Protein AF-A0A0J7KGE1-F1 (afdb_monomer)

Secondary structure (DSSP, 8-state):
--TT---EEE--TTHHHHHHHHHHHHS-GGG------TTTHHHHH-SS-HHHHHHHHS----EEE-

Mean predicted aligned error: 7.88 Å

pLDDT: mean 78.15, std 12.37, range [49.47, 91.0]

Sequence (66 aa):
MALNEVACFELATAYPFVSKTLREAVKPQSEKRNHHCYGVTLQNKGIGYTDLNELIKHPQDLEFTI

Organism: Lasius niger (NCBI:txid67767)

Radius of gyration: 14.43 Å; Cα contacts (8 Å, |Δi|>4): 46; chains: 1; bounding box: 34×30×30 Å

Solvent-accessible surface area (backbone atoms only — not comparable to full-atom values): 4344 Å² total; per-residue (Å²): 128,60,93,92,47,78,51,82,47,75,65,59,96,59,43,53,62,53,52,51,51,55,60,52,66,73,42,58,80,91,70,46,78,85,70,90,54,82,77,68,42,51,84,81,68,39,86,79,44,71,71,45,37,49,43,69,76,52,74,70,87,43,83,43,82,85

InterPro domains:
  IPR046357 Peptidyl-prolyl cis-trans isomerase domain superfamily [G3DSA:3.10.50.40] (1-66)
  IPR056277 AIP/AIPL, N-terminal FKBP-type PPIase domain [PF23322] (1-66)

Foldseek 3Di:
DPVPDKDKDKDDLCVLVVVLVVVLVPDDPVPRDPPPPVPPCCVPPRPPDPVSRVCNVPPDIDIDID

Structure (mmCIF, N/CA/C/O backbone):
data_AF-A0A0J7KGE1-F1
#
_entry.id   AF-A0A0J7KGE1-F1
#
loop_
_atom_site.group_PDB
_atom_site.id
_atom_site.type_symbol
_atom_site.label_atom_id
_atom_site.label_alt_id
_atom_site.label_comp_id
_atom_site.label_asym_id
_atom_site.label_entity_id
_atom_site.label_seq_id
_atom_site.pdbx_PDB_ins_code
_atom_site.Cartn_x
_atom_site.Cartn_y
_atom_site.Cartn_z
_atom_site.occupancy
_atom_site.B_iso_or_equiv
_atom_site.auth_seq_id
_atom_site.auth_comp_id
_atom_site.auth_asym_id
_atom_site.auth_atom_id
_atom_site.pdbx_PDB_model_num
ATOM 1 N N . MET A 1 1 ? -7.461 -16.596 -5.999 1.00 73.31 1 MET A N 1
ATOM 2 C CA . MET A 1 1 ? -6.928 -16.006 -7.237 1.00 73.31 1 MET A CA 1
ATOM 3 C C . MET A 1 1 ? -6.616 -17.096 -8.245 1.00 73.31 1 MET A C 1
ATOM 5 O O . MET A 1 1 ? -5.475 -17.511 -8.424 1.00 73.31 1 MET A O 1
ATOM 9 N N . ALA A 1 2 ? -7.677 -17.599 -8.865 1.00 86.06 2 ALA A N 1
ATOM 10 C CA . ALA A 1 2 ? -7.628 -18.280 -10.142 1.00 86.06 2 ALA A CA 1
ATOM 11 C C . ALA A 1 2 ? -7.141 -17.312 -11.234 1.00 86.06 2 ALA A C 1
ATOM 13 O O . ALA A 1 2 ? -7.127 -16.092 -11.056 1.00 86.06 2 ALA A O 1
ATOM 14 N N . LEU A 1 3 ? -6.737 -17.861 -12.379 1.00 84.88 3 LEU A N 1
ATOM 15 C CA . LEU A 1 3 ? -6.360 -17.056 -13.537 1.00 84.88 3 LEU A CA 1
ATOM 16 C C . LEU A 1 3 ? -7.543 -16.151 -13.937 1.00 84.88 3 LEU A C 1
ATOM 18 O O . LEU A 1 3 ? -8.637 -16.659 -14.179 1.00 84.88 3 LEU A O 1
ATOM 22 N N . ASN A 1 4 ? -7.306 -14.839 -14.030 1.00 83.69 4 ASN A N 1
ATOM 23 C CA . ASN A 1 4 ? -8.304 -13.801 -14.342 1.00 83.69 4 ASN A CA 1
ATOM 24 C C . ASN A 1 4 ? -9.382 -13.563 -13.261 1.00 83.69 4 ASN A C 1
ATOM 26 O O . ASN A 1 4 ? -10.438 -13.008 -13.561 1.00 83.69 4 ASN A O 1
ATOM 30 N N . GLU A 1 5 ? -9.143 -13.983 -12.018 1.00 81.69 5 GLU A N 1
ATOM 31 C CA . GLU A 1 5 ? -9.984 -13.612 -10.873 1.00 81.69 5 GLU A CA 1
ATOM 32 C C . GLU A 1 5 ? -9.696 -12.161 -10.464 1.00 81.69 5 GLU A C 1
ATOM 34 O O . GLU A 1 5 ? -8.537 -11.828 -10.251 1.00 81.69 5 GLU A O 1
ATOM 39 N N . VAL A 1 6 ? -10.742 -11.335 -10.335 1.00 82.31 6 VAL A N 1
ATOM 40 C CA . VAL A 1 6 ? -10.665 -9.991 -9.740 1.00 82.31 6 VAL A CA 1
ATOM 41 C C . VAL A 1 6 ? -11.264 -10.060 -8.343 1.00 82.31 6 VAL A C 1
ATOM 43 O O . VAL A 1 6 ? -12.416 -10.472 -8.189 1.00 82.31 6 VAL A O 1
ATOM 46 N N . ALA A 1 7 ? -10.500 -9.657 -7.332 1.00 77.81 7 ALA A N 1
ATOM 47 C CA . ALA A 1 7 ? -10.946 -9.667 -5.940 1.00 77.81 7 ALA A CA 1
ATOM 48 C C . ALA A 1 7 ? -10.726 -8.305 -5.264 1.00 77.81 7 ALA A C 1
ATOM 50 O O . ALA A 1 7 ? -9.750 -7.615 -5.554 1.00 77.81 7 ALA A O 1
ATOM 51 N N . CYS A 1 8 ? -11.652 -7.941 -4.369 1.00 73.69 8 CYS A N 1
ATOM 52 C CA . CYS A 1 8 ? -11.600 -6.743 -3.533 1.00 73.69 8 CYS A CA 1
ATOM 53 C C . CYS A 1 8 ? -11.227 -7.153 -2.103 1.00 73.69 8 CYS A C 1
ATOM 55 O O . CYS A 1 8 ? -11.875 -8.025 -1.517 1.00 73.69 8 CYS A O 1
ATOM 57 N N . PHE A 1 9 ? -10.168 -6.556 -1.559 1.00 76.00 9 PHE A N 1
ATOM 58 C CA . PHE A 1 9 ? -9.698 -6.821 -0.200 1.00 76.00 9 PHE A CA 1
ATOM 59 C C . PHE A 1 9 ? -9.676 -5.529 0.606 1.00 76.00 9 PHE A C 1
ATOM 61 O O . PHE A 1 9 ? -9.134 -4.534 0.128 1.00 76.00 9 PHE A O 1
ATOM 68 N N . GLU A 1 10 ? -10.202 -5.582 1.831 1.00 66.50 10 GLU A N 1
ATOM 69 C CA . GLU A 1 10 ? -10.207 -4.467 2.775 1.00 66.50 10 GLU A CA 1
ATOM 70 C C . GLU A 1 10 ? -9.231 -4.723 3.933 1.00 66.50 10 GLU A C 1
ATOM 72 O O . GLU A 1 10 ? -9.193 -5.805 4.520 1.00 66.50 10 GLU A O 1
ATOM 77 N N . LEU A 1 11 ? -8.472 -3.679 4.271 1.00 64.38 11 LEU A N 1
ATOM 78 C CA . LEU A 1 11 ? -7.620 -3.540 5.456 1.00 64.38 11 LEU A CA 1
ATOM 79 C C . LEU A 1 11 ? -6.298 -4.338 5.469 1.00 64.38 11 LEU A C 1
ATOM 81 O O . LEU A 1 11 ? -6.234 -5.543 5.702 1.00 64.38 11 LEU A O 1
ATOM 85 N N . ALA A 1 12 ? -5.184 -3.608 5.384 1.00 70.06 12 ALA A N 1
ATOM 86 C CA . ALA A 1 12 ? -3.870 -4.125 5.754 1.00 70.06 12 ALA A CA 1
ATOM 87 C C . ALA A 1 12 ? -3.103 -3.071 6.561 1.00 70.06 12 ALA A C 1
ATOM 89 O O . ALA A 1 12 ? -2.501 -2.154 6.008 1.00 70.06 12 ALA A O 1
ATOM 90 N N . THR A 1 13 ? -3.050 -3.240 7.884 1.00 78.62 13 THR A N 1
ATOM 91 C CA . THR A 1 13 ? -2.187 -2.441 8.781 1.00 78.62 13 THR A CA 1
ATOM 92 C C . THR A 1 13 ? -0.707 -2.519 8.386 1.00 78.62 13 THR A C 1
ATOM 94 O O . THR A 1 13 ? 0.075 -1.610 8.655 1.00 78.62 13 THR A O 1
ATOM 97 N N . ALA A 1 14 ? -0.324 -3.589 7.684 1.00 84.75 14 ALA A N 1
ATOM 98 C CA . ALA A 1 14 ? 1.005 -3.789 7.125 1.00 84.75 14 ALA A CA 1
ATOM 99 C C . ALA A 1 14 ? 1.251 -3.053 5.790 1.00 84.75 14 ALA A C 1
ATOM 101 O O . ALA A 1 14 ? 2.406 -2.950 5.365 1.00 84.75 14 ALA A O 1
ATOM 102 N N . TYR A 1 15 ? 0.213 -2.532 5.119 1.00 90.56 15 TYR A N 1
ATOM 103 C CA . TYR A 1 15 ? 0.324 -1.974 3.766 1.00 90.56 15 TYR A CA 1
ATOM 104 C C . TYR A 1 15 ? 1.383 -0.871 3.622 1.00 90.56 15 TYR A C 1
ATOM 106 O O . TYR A 1 15 ? 2.171 -0.957 2.676 1.00 90.56 15 TYR A O 1
ATOM 114 N N . PRO A 1 16 ? 1.511 0.112 4.539 1.00 89.38 16 PRO A N 1
ATOM 115 C CA . PRO A 1 16 ? 2.561 1.127 4.433 1.00 89.38 16 PRO A CA 1
ATOM 116 C C . PRO A 1 16 ? 3.973 0.529 4.325 1.00 89.38 16 PRO A C 1
ATOM 118 O O . PRO A 1 16 ? 4.810 0.990 3.550 1.00 89.38 16 PRO A O 1
ATOM 121 N N . PHE A 1 17 ? 4.243 -0.550 5.059 1.00 87.31 17 PHE A N 1
ATOM 122 C CA . PHE A 1 17 ? 5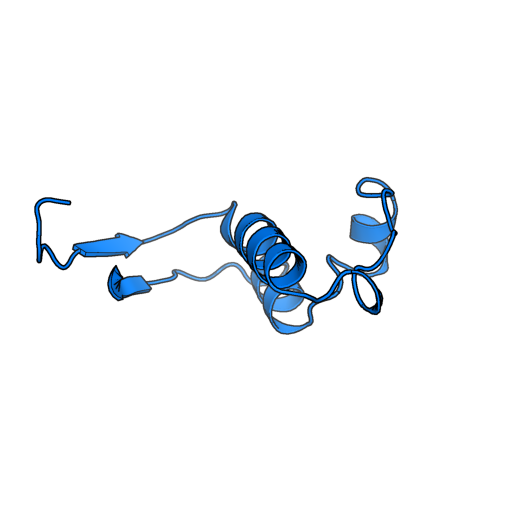.553 -1.199 5.075 1.00 87.31 17 PHE A CA 1
ATOM 123 C C . PHE A 1 17 ? 5.789 -2.054 3.823 1.00 87.31 17 PHE A C 1
ATOM 125 O O . PHE A 1 17 ? 6.883 -2.031 3.247 1.00 87.31 17 PHE A O 1
ATOM 132 N N . VAL A 1 18 ? 4.754 -2.759 3.358 1.00 89.06 18 VAL A N 1
ATOM 133 C CA . VAL A 1 18 ? 4.803 -3.539 2.112 1.00 89.06 18 VAL A CA 1
ATOM 134 C C . VAL A 1 18 ? 4.976 -2.610 0.907 1.00 89.06 18 VAL A C 1
ATOM 136 O O . VAL A 1 18 ? 5.879 -2.823 0.100 1.00 89.06 18 VAL A O 1
ATOM 139 N N . SER A 1 19 ? 4.200 -1.523 0.825 1.00 90.88 19 SER A N 1
ATOM 140 C CA . SER A 1 19 ? 4.292 -0.526 -0.250 1.00 90.88 19 SER A CA 1
ATOM 141 C C . SER A 1 19 ? 5.682 0.105 -0.313 1.00 90.88 19 SER A C 1
ATOM 143 O O . SER A 1 19 ? 6.269 0.196 -1.390 1.00 90.88 19 SER A O 1
ATOM 145 N N . LYS A 1 20 ? 6.273 0.459 0.838 1.00 88.81 20 LYS A N 1
ATOM 146 C CA . LYS A 1 20 ? 7.667 0.922 0.894 1.00 88.81 20 LYS A CA 1
ATOM 147 C C . LYS A 1 20 ? 8.629 -0.10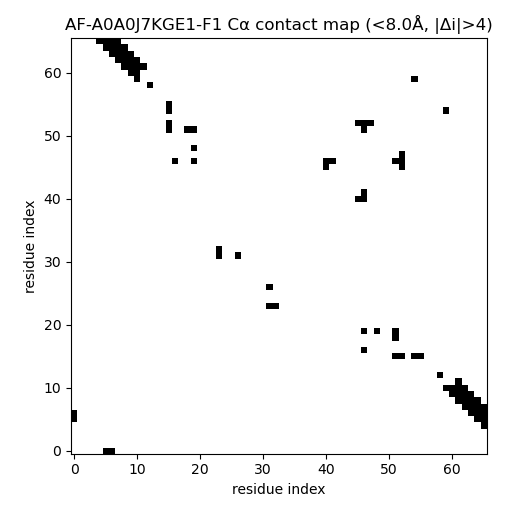8 0.301 1.00 88.81 20 LYS A C 1
ATOM 149 O O . LYS A 1 20 ? 9.474 0.255 -0.512 1.00 88.81 20 LYS A O 1
ATOM 154 N N . THR A 1 21 ? 8.505 -1.372 0.701 1.00 88.25 21 THR A N 1
ATOM 155 C CA . THR A 1 21 ? 9.383 -2.454 0.230 1.00 88.25 21 THR A CA 1
ATOM 156 C C . THR A 1 21 ? 9.290 -2.622 -1.286 1.00 88.25 21 THR A C 1
ATOM 158 O O . THR A 1 21 ? 10.317 -2.660 -1.958 1.00 88.25 21 THR A O 1
ATOM 161 N N . LEU A 1 22 ? 8.072 -2.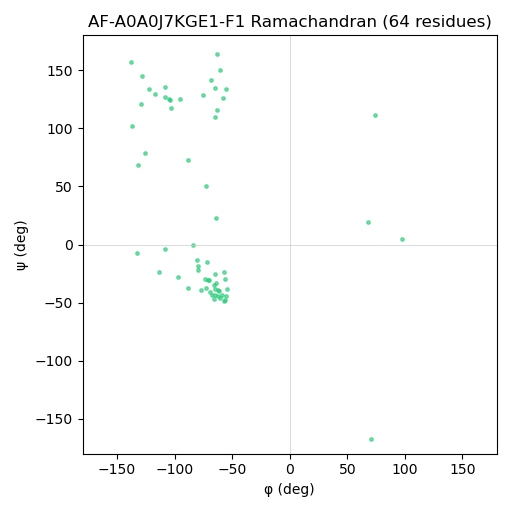634 -1.837 1.00 89.88 22 LEU A N 1
ATOM 162 C CA . LEU A 1 22 ? 7.841 -2.722 -3.280 1.00 89.88 22 LEU A CA 1
ATOM 163 C C . LEU A 1 22 ? 8.431 -1.520 -4.031 1.00 89.88 22 LEU A C 1
ATOM 165 O O . LEU A 1 22 ? 9.118 -1.700 -5.035 1.00 89.88 22 LEU A O 1
ATOM 169 N N . ARG A 1 23 ? 8.241 -0.296 -3.520 1.00 89.06 23 ARG A N 1
ATOM 170 C CA . ARG A 1 23 ? 8.801 0.926 -4.126 1.00 89.06 23 ARG A CA 1
ATOM 171 C C . ARG A 1 23 ? 10.328 0.916 -4.150 1.00 89.06 23 ARG A C 1
ATOM 173 O O . ARG A 1 23 ? 10.919 1.352 -5.131 1.00 89.06 23 ARG A O 1
ATOM 180 N N . GLU A 1 24 ? 10.978 0.423 -3.098 1.00 85.94 24 GLU A N 1
ATOM 181 C CA . GLU A 1 24 ? 12.442 0.298 -3.061 1.00 85.94 24 GLU A CA 1
ATOM 182 C C . GLU A 1 24 ? 12.961 -0.856 -3.938 1.00 85.94 24 GLU A C 1
ATOM 184 O O . GLU A 1 24 ? 14.068 -0.766 -4.471 1.00 85.94 24 GLU A O 1
ATOM 189 N N . ALA A 1 25 ? 12.176 -1.923 -4.126 1.00 87.00 25 ALA A N 1
ATOM 190 C CA . ALA A 1 25 ? 12.561 -3.065 -4.957 1.00 87.00 25 ALA A CA 1
ATOM 191 C C . ALA A 1 25 ? 12.694 -2.701 -6.446 1.00 87.00 25 ALA A C 1
ATOM 193 O O . ALA A 1 25 ? 13.584 -3.223 -7.116 1.00 87.00 25 ALA A O 1
ATOM 194 N N . VAL A 1 26 ? 11.852 -1.784 -6.940 1.00 88.31 26 VAL A N 1
ATOM 195 C CA . VAL A 1 26 ? 11.839 -1.339 -8.348 1.00 88.31 26 VAL A CA 1
ATOM 196 C C . VAL A 1 26 ? 12.943 -0.314 -8.654 1.00 88.31 26 VAL A C 1
ATOM 198 O O . VAL A 1 26 ? 13.304 -0.124 -9.814 1.00 88.31 26 VAL A O 1
ATOM 201 N N . LYS A 1 27 ? 13.525 0.337 -7.639 1.00 84.56 27 LYS A N 1
ATOM 202 C CA . LYS A 1 27 ? 14.563 1.353 -7.861 1.00 84.56 27 LYS A CA 1
ATOM 203 C C . LYS A 1 27 ? 15.867 0.749 -8.396 1.00 84.56 27 LYS A C 1
ATOM 205 O O . LYS A 1 27 ? 16.305 -0.301 -7.904 1.00 84.56 27 LYS A O 1
ATOM 210 N N . PRO A 1 28 ? 16.550 1.438 -9.330 1.00 83.06 28 PRO A N 1
ATOM 211 C CA . PRO A 1 28 ? 17.898 1.065 -9.737 1.00 83.06 28 PRO A CA 1
ATOM 212 C C . PRO A 1 28 ? 18.850 1.132 -8.537 1.00 83.06 28 PRO A C 1
ATOM 214 O O . PRO A 1 28 ? 18.662 1.919 -7.609 1.00 83.06 28 PRO A O 1
ATOM 217 N N . GLN 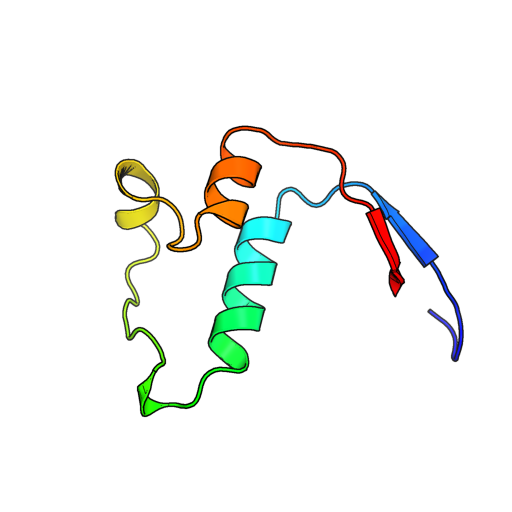A 1 29 ? 19.887 0.291 -8.537 1.00 77.00 29 GLN A N 1
ATOM 218 C CA . GLN A 1 29 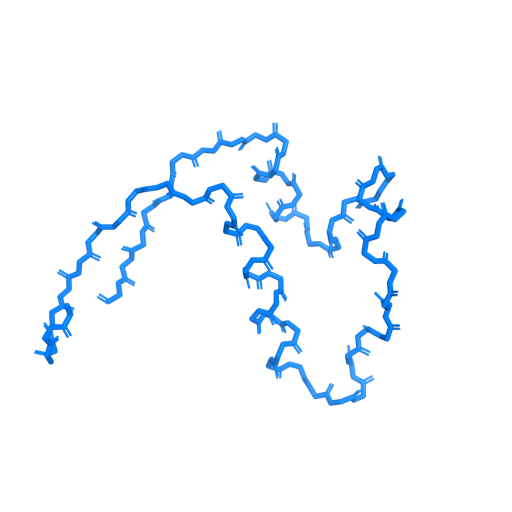? 20.796 0.129 -7.394 1.00 77.00 29 GLN A CA 1
ATOM 219 C C . GLN A 1 29 ? 21.452 1.445 -6.941 1.00 77.00 29 GLN A C 1
ATOM 221 O O . GLN A 1 29 ? 21.707 1.613 -5.753 1.00 77.00 29 GLN A O 1
ATOM 226 N N . SER A 1 30 ? 21.661 2.389 -7.861 1.00 77.50 30 SER A N 1
ATOM 227 C CA . SER A 1 30 ? 22.183 3.735 -7.594 1.00 77.50 30 SER A CA 1
ATOM 228 C C . SER A 1 30 ? 21.266 4.606 -6.728 1.00 77.50 30 SER A C 1
ATOM 230 O O . SER A 1 30 ? 21.744 5.517 -6.060 1.00 77.50 30 SER A O 1
ATOM 232 N N . GLU A 1 31 ? 19.960 4.337 -6.731 1.00 71.94 31 GLU A N 1
ATOM 233 C CA . GLU A 1 31 ? 18.936 5.129 -6.037 1.00 71.94 31 GLU A CA 1
ATOM 234 C C . GLU A 1 31 ? 18.362 4.424 -4.804 1.00 71.94 31 GLU A C 1
ATOM 236 O O . GLU A 1 31 ? 17.546 4.998 -4.073 1.00 71.94 31 GLU A O 1
ATOM 241 N N . LYS A 1 32 ? 18.783 3.179 -4.549 1.00 69.38 32 LYS A N 1
ATOM 242 C CA . LYS A 1 32 ? 18.399 2.451 -3.341 1.00 69.38 32 LYS A CA 1
ATOM 243 C C . LYS A 1 32 ? 18.957 3.197 -2.138 1.00 69.38 32 LYS A C 1
ATOM 245 O O . LYS A 1 32 ? 20.169 3.312 -1.953 1.00 69.38 32 LYS A O 1
ATOM 250 N N . ARG A 1 33 ? 18.067 3.721 -1.290 1.00 64.88 33 ARG A N 1
ATOM 251 C CA . ARG A 1 33 ? 18.490 4.320 -0.021 1.00 64.88 33 ARG A CA 1
ATOM 252 C C . ARG A 1 33 ? 19.082 3.201 0.832 1.00 64.88 33 ARG A C 1
ATOM 254 O O . ARG A 1 33 ? 18.344 2.376 1.358 1.00 64.88 33 ARG A O 1
ATOM 261 N N . ASN A 1 34 ? 20.401 3.219 1.028 1.00 56.94 34 ASN A N 1
ATOM 262 C CA . ASN A 1 34 ? 21.168 2.294 1.883 1.00 56.94 34 ASN A CA 1
ATOM 263 C C . ASN A 1 34 ? 20.821 2.397 3.386 1.00 56.94 34 ASN A C 1
ATOM 265 O O . ASN A 1 34 ? 21.631 2.073 4.252 1.00 56.94 34 ASN A O 1
ATOM 269 N N . HIS A 1 35 ? 19.637 2.897 3.738 1.00 57.81 35 HIS A N 1
ATOM 270 C CA . HIS A 1 35 ? 19.289 3.232 5.107 1.00 57.81 35 HIS A CA 1
ATOM 271 C C . HIS A 1 35 ? 18.693 2.016 5.823 1.00 57.81 35 HIS A C 1
ATOM 273 O O . HIS A 1 35 ? 17.504 1.951 6.127 1.00 57.81 35 HIS A O 1
ATOM 279 N N . HIS A 1 36 ? 19.562 1.055 6.127 1.00 56.28 36 HIS A N 1
ATOM 280 C CA . HIS A 1 36 ? 19.291 -0.130 6.939 1.00 56.28 36 HIS A CA 1
ATOM 281 C C . HIS A 1 36 ? 19.159 0.231 8.436 1.00 56.28 36 HIS A C 1
ATOM 283 O O . HIS A 1 36 ? 19.814 -0.348 9.291 1.00 56.28 36 HIS A O 1
ATOM 289 N N . CYS A 1 37 ? 18.340 1.229 8.782 1.00 49.47 37 CYS A N 1
ATOM 290 C CA . CYS A 1 37 ? 18.088 1.622 10.175 1.00 49.47 37 CYS A CA 1
ATOM 291 C C . CYS A 1 37 ? 16.581 1.762 10.396 1.00 49.47 37 CYS A C 1
ATOM 293 O O . CYS A 1 37 ? 16.048 2.856 10.535 1.00 49.47 37 CYS A O 1
ATOM 295 N N . TYR A 1 38 ? 15.881 0.630 10.352 1.00 57.19 38 TYR A N 1
ATOM 296 C CA . TYR A 1 38 ? 14.419 0.566 10.393 1.00 57.19 38 TYR A CA 1
ATOM 297 C C . TYR A 1 38 ? 13.811 0.893 11.773 1.00 57.19 38 TYR A C 1
ATOM 299 O O . TYR A 1 38 ? 12.619 1.170 11.845 1.00 57.19 38 TYR A O 1
ATOM 307 N N . GLY A 1 39 ? 14.601 0.907 12.855 1.00 54.53 39 GLY A N 1
ATOM 308 C CA . GLY A 1 39 ? 14.085 1.105 14.219 1.00 54.53 39 GLY A CA 1
ATOM 309 C C . GLY A 1 39 ? 13.972 2.564 14.680 1.00 54.53 39 GLY A C 1
ATOM 310 O O . GLY A 1 39 ? 13.016 2.918 15.360 1.00 54.53 39 GLY A O 1
ATOM 311 N N . VAL A 1 40 ? 14.921 3.430 14.306 1.00 51.06 40 VAL A N 1
ATOM 312 C CA . VAL A 1 40 ? 15.061 4.766 14.932 1.00 51.06 40 VAL A CA 1
ATOM 313 C C . VAL A 1 40 ? 14.378 5.875 14.121 1.00 51.06 40 VAL A C 1
ATOM 315 O O . VAL A 1 40 ? 13.912 6.867 14.674 1.00 51.06 40 VAL A O 1
ATOM 318 N N . THR A 1 41 ? 14.257 5.724 12.798 1.00 55.53 41 THR A N 1
ATOM 319 C CA . THR A 1 41 ? 13.691 6.777 11.929 1.00 55.53 41 THR A CA 1
ATOM 320 C C . THR A 1 41 ? 12.164 6.833 11.936 1.00 55.53 41 THR A C 1
ATOM 322 O O . THR A 1 41 ? 11.609 7.894 11.643 1.00 55.53 41 THR A O 1
ATOM 325 N N . LEU A 1 42 ? 11.485 5.737 12.302 1.00 57.84 42 LEU A N 1
ATOM 326 C CA . LEU A 1 42 ? 10.021 5.691 12.358 1.00 57.84 42 LEU A CA 1
ATOM 327 C C . LEU A 1 42 ? 9.465 6.707 13.365 1.00 57.84 42 LEU A C 1
ATOM 329 O O . LEU A 1 42 ? 8.491 7.385 13.059 1.00 57.84 42 LEU A O 1
ATOM 333 N N . GLN A 1 43 ? 10.125 6.854 14.517 1.00 56.47 43 GLN A N 1
ATOM 334 C CA . GLN A 1 43 ? 9.643 7.695 15.616 1.00 56.47 43 GLN A CA 1
ATOM 335 C C . GLN A 1 43 ? 9.700 9.200 15.305 1.00 56.47 43 GLN A C 1
ATOM 337 O O . GLN A 1 43 ? 8.838 9.935 15.769 1.00 56.47 43 GLN A O 1
ATOM 342 N N . ASN A 1 44 ? 10.653 9.659 14.481 1.00 55.62 44 ASN A N 1
ATOM 343 C CA . ASN A 1 44 ? 10.857 11.098 14.236 1.00 55.62 44 ASN A CA 1
ATOM 344 C C . ASN A 1 44 ? 10.555 11.571 12.805 1.00 55.62 44 ASN A C 1
ATOM 346 O O . ASN A 1 44 ? 10.324 12.760 12.602 1.00 55.62 44 ASN A O 1
ATOM 350 N N . LYS A 1 45 ? 10.612 10.696 11.790 1.00 63.91 45 LYS A N 1
ATOM 351 C CA . LYS A 1 45 ? 10.580 11.113 10.369 1.00 63.91 45 LYS A CA 1
ATOM 352 C C . LYS A 1 45 ? 9.604 10.303 9.505 1.00 63.91 45 LYS A C 1
ATOM 354 O O . LYS A 1 45 ? 9.383 10.639 8.340 1.00 63.91 45 LYS A O 1
ATOM 359 N N . GLY A 1 46 ? 9.012 9.249 10.067 1.00 72.06 46 GLY A N 1
ATOM 360 C CA . GLY A 1 46 ? 8.181 8.300 9.337 1.00 72.06 46 GLY A CA 1
ATOM 361 C C . GLY A 1 46 ? 8.989 7.408 8.385 1.00 72.06 46 GLY A C 1
ATOM 362 O O . GLY A 1 46 ? 10.218 7.345 8.436 1.00 72.06 46 GLY A O 1
ATOM 363 N N . ILE A 1 47 ? 8.308 6.689 7.496 1.00 78.88 47 ILE A N 1
ATOM 364 C CA . ILE A 1 47 ? 8.904 5.644 6.656 1.00 78.88 47 ILE A CA 1
ATOM 365 C C . ILE A 1 47 ? 9.564 6.165 5.369 1.00 78.88 47 ILE A C 1
ATOM 367 O O . ILE A 1 47 ? 10.158 5.374 4.632 1.00 78.88 47 ILE A O 1
ATOM 371 N N . GLY A 1 48 ? 9.534 7.482 5.139 1.00 82.38 48 GLY A N 1
ATOM 372 C CA . GLY A 1 48 ? 10.215 8.163 4.030 1.00 82.38 48 GLY A CA 1
ATOM 373 C C . GLY A 1 48 ? 9.341 8.458 2.809 1.00 82.38 48 GLY A C 1
ATOM 374 O O . GLY A 1 48 ? 9.868 8.968 1.822 1.00 82.38 48 GLY A O 1
ATOM 375 N N . TYR A 1 49 ? 8.044 8.164 2.899 1.00 87.12 49 TYR A N 1
ATOM 376 C CA . TYR A 1 49 ? 7.022 8.409 1.884 1.00 87.12 49 TYR A CA 1
ATOM 377 C C . TYR A 1 49 ? 5.847 9.129 2.551 1.00 87.12 49 TYR A C 1
ATOM 379 O O . TYR A 1 49 ? 5.310 8.627 3.537 1.00 87.12 49 TYR A O 1
ATOM 387 N N . THR A 1 50 ? 5.505 10.330 2.077 1.00 89.81 50 THR A N 1
ATOM 388 C CA . THR A 1 50 ? 4.522 11.202 2.744 1.00 89.81 50 THR A CA 1
ATOM 389 C C . THR A 1 50 ? 3.126 10.588 2.750 1.00 89.81 50 THR A C 1
ATOM 391 O O . THR A 1 50 ? 2.489 10.566 3.793 1.00 89.81 50 THR A O 1
ATOM 394 N N . ASP A 1 51 ? 2.695 10.014 1.629 1.00 91.00 51 ASP A N 1
ATOM 395 C CA . ASP 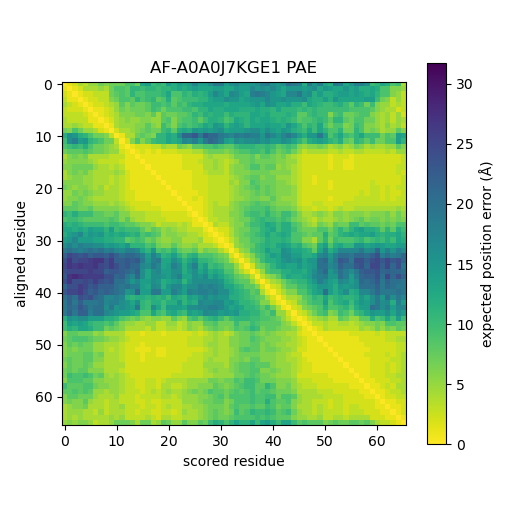A 1 51 ? 1.434 9.273 1.496 1.00 91.00 51 ASP A CA 1
ATOM 396 C C . ASP A 1 51 ? 1.337 8.123 2.509 1.00 91.00 51 ASP A C 1
ATOM 398 O O . ASP A 1 51 ? 0.353 7.998 3.234 1.00 91.00 51 ASP A O 1
ATOM 402 N N . LEU A 1 52 ? 2.398 7.322 2.626 1.00 90.19 52 LEU A N 1
ATOM 403 C CA . LEU A 1 52 ? 2.425 6.195 3.557 1.00 90.19 52 LEU A CA 1
ATOM 404 C C . LEU A 1 52 ? 2.514 6.647 5.024 1.00 90.19 52 LEU A C 1
ATOM 406 O O . LEU A 1 52 ? 1.989 5.972 5.905 1.00 90.19 52 LEU A O 1
ATOM 410 N N . ASN A 1 53 ? 3.155 7.785 5.300 1.00 89.31 53 ASN A N 1
ATOM 411 C CA . ASN A 1 53 ? 3.190 8.384 6.635 1.00 89.31 53 ASN A CA 1
ATOM 412 C C . ASN A 1 53 ? 1.815 8.887 7.071 1.00 89.31 53 ASN A C 1
ATOM 414 O O . ASN A 1 53 ? 1.428 8.668 8.217 1.00 89.31 53 ASN A O 1
ATOM 418 N N . GLU A 1 54 ? 1.087 9.552 6.175 1.00 90.19 54 GLU A N 1
ATOM 419 C CA . GLU A 1 54 ? -0.274 10.003 6.458 1.00 90.19 54 GLU A CA 1
ATOM 420 C C . GLU A 1 54 ? -1.209 8.814 6.667 1.00 90.19 54 GLU A C 1
ATOM 422 O O . GLU A 1 54 ? -1.987 8.828 7.611 1.00 90.19 54 GLU A O 1
ATOM 427 N N . LEU A 1 55 ? -1.045 7.731 5.904 1.00 89.00 55 LEU A N 1
ATOM 428 C CA . LEU A 1 55 ? -1.788 6.492 6.124 1.00 89.00 55 LEU A CA 1
ATOM 429 C C . LEU A 1 55 ? -1.477 5.820 7.479 1.00 89.00 55 LEU A C 1
ATOM 431 O O . LEU A 1 55 ? -2.359 5.215 8.080 1.00 89.00 55 LEU A O 1
ATOM 435 N N . ILE A 1 56 ? -0.240 5.925 7.984 1.00 87.12 56 ILE A N 1
ATOM 436 C CA . ILE A 1 56 ? 0.117 5.440 9.333 1.00 87.12 56 ILE A CA 1
ATOM 437 C C . ILE A 1 56 ? -0.535 6.305 10.424 1.00 87.12 56 ILE A C 1
ATOM 439 O O . ILE A 1 56 ? -0.992 5.769 11.430 1.00 87.12 56 ILE A O 1
ATOM 443 N N . LYS A 1 57 ? -0.558 7.635 10.253 1.00 88.69 57 LYS A N 1
ATOM 444 C CA . LYS A 1 57 ? -1.166 8.570 11.221 1.00 88.69 57 LYS A CA 1
ATOM 445 C C . LYS A 1 57 ? -2.691 8.515 11.213 1.00 88.69 57 LYS A C 1
ATOM 447 O O . LYS A 1 57 ? -3.318 8.646 12.260 1.00 88.69 57 LYS A O 1
ATOM 452 N N . HIS A 1 58 ? -3.262 8.338 10.029 1.00 88.88 58 HIS A N 1
ATOM 453 C CA . HIS A 1 58 ? -4.689 8.306 9.759 1.00 88.88 58 HIS A CA 1
ATOM 454 C C . HIS A 1 58 ? -5.019 7.005 9.017 1.00 88.88 58 HIS A C 1
ATOM 456 O O . HIS A 1 58 ? -5.154 7.013 7.789 1.00 88.88 58 HIS A O 1
ATOM 462 N N . PRO A 1 59 ? -5.117 5.877 9.751 1.00 86.88 59 PRO A N 1
ATOM 463 C CA . PRO A 1 59 ? -5.556 4.618 9.174 1.00 86.88 59 PRO A CA 1
ATOM 464 C C . PRO A 1 59 ? -6.918 4.797 8.510 1.00 86.88 59 PRO A C 1
ATOM 466 O O . PRO A 1 59 ? -7.826 5.395 9.088 1.00 86.88 59 PRO A O 1
ATOM 469 N N . GLN A 1 60 ? -7.039 4.279 7.297 1.00 86.56 60 GLN A N 1
ATOM 4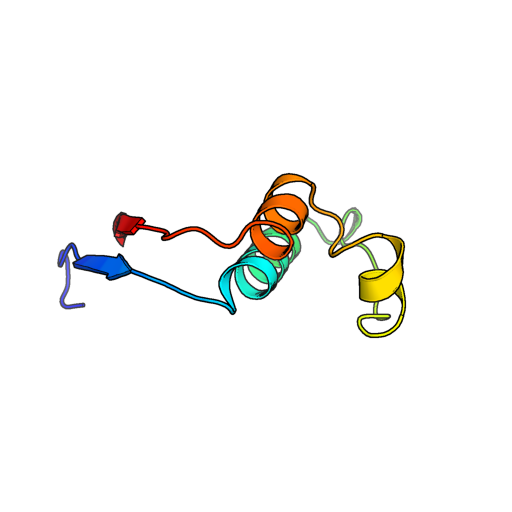70 C CA . GLN A 1 60 ? -8.272 4.278 6.524 1.00 86.56 60 GLN A CA 1
ATOM 471 C C . GLN A 1 60 ? -8.427 2.917 5.853 1.00 86.56 60 GLN A C 1
ATOM 473 O O . GLN A 1 60 ? -7.429 2.216 5.637 1.00 86.56 60 GLN A O 1
ATOM 478 N N . ASP A 1 61 ? -9.661 2.562 5.520 1.00 87.00 61 ASP A N 1
ATOM 479 C CA . ASP A 1 61 ? -9.934 1.369 4.734 1.00 87.00 61 ASP A CA 1
ATOM 480 C C . ASP A 1 61 ? -9.334 1.536 3.336 1.00 87.00 61 ASP A C 1
ATOM 482 O O . ASP A 1 61 ? -9.409 2.598 2.715 1.00 87.00 61 ASP A O 1
ATOM 486 N N . LEU A 1 62 ? -8.662 0.486 2.874 1.00 86.56 62 LEU A N 1
ATOM 487 C CA . LEU A 1 62 ? -8.035 0.438 1.563 1.00 86.56 62 LEU A CA 1
ATOM 488 C C . LEU A 1 62 ? -8.701 -0.661 0.767 1.00 86.56 62 LEU A C 1
ATOM 490 O O . LEU A 1 62 ? -8.762 -1.790 1.243 1.00 86.56 62 LEU A O 1
ATOM 494 N N . GLU A 1 63 ? -9.121 -0.321 -0.441 1.00 86.38 63 GLU A N 1
ATOM 495 C CA . GLU A 1 63 ? -9.583 -1.270 -1.437 1.00 86.38 63 GLU A CA 1
ATOM 496 C C . GLU A 1 63 ? -8.420 -1.627 -2.369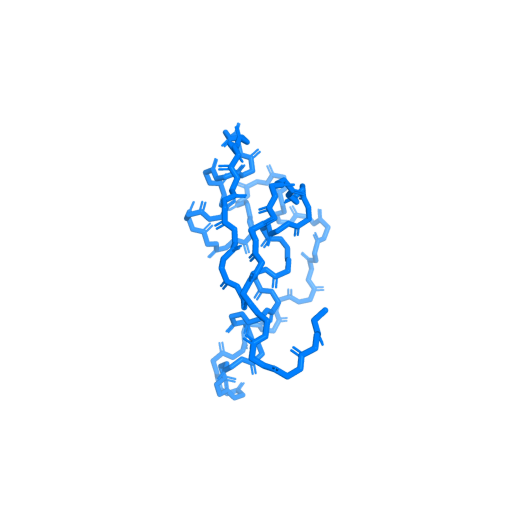 1.00 86.38 63 GLU A C 1
ATOM 498 O O . GLU A 1 63 ? -7.779 -0.755 -2.964 1.00 86.38 63 GLU A O 1
ATOM 503 N N . PHE A 1 64 ? -8.141 -2.924 -2.491 1.00 84.38 64 PHE A N 1
ATOM 504 C CA . PHE A 1 64 ? -7.179 -3.451 -3.455 1.00 84.38 64 PHE A CA 1
ATOM 505 C C . PHE A 1 64 ? -7.906 -4.179 -4.576 1.00 84.38 64 PHE A C 1
ATOM 507 O O . PHE A 1 64 ? -8.662 -5.105 -4.304 1.00 84.38 64 PHE A O 1
ATOM 514 N N . THR A 1 65 ? -7.618 -3.804 -5.822 1.00 85.19 65 THR A N 1
ATOM 515 C CA . THR A 1 65 ? -8.011 -4.561 -7.016 1.00 85.19 65 THR A CA 1
ATOM 516 C C . THR A 1 65 ? -6.786 -5.304 -7.539 1.00 85.19 65 THR A C 1
ATOM 518 O O . THR A 1 65 ? -5.788 -4.667 -7.889 1.00 85.19 65 THR A O 1
ATOM 521 N N . ILE A 1 66 ? -6.847 -6.637 -7.551 1.00 81.25 66 ILE A N 1
ATOM 522 C CA . ILE A 1 66 ? -5.769 -7.534 -8.002 1.00 81.25 66 ILE A CA 1
ATOM 523 C C . ILE A 1 66 ? -6.334 -8.502 -9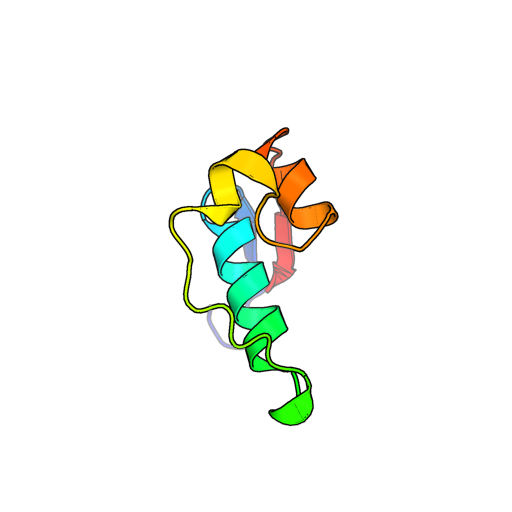.033 1.00 81.25 66 ILE A C 1
ATOM 525 O O . ILE A 1 66 ? -7.484 -8.947 -8.812 1.00 81.25 66 ILE A O 1
#